Protein AF-A0A7J6LY19-F1 (afdb_monomer_lite)

pLDDT: mean 78.46, std 17.39, range [35.03, 94.62]

InterPro domains:
  IPR007527 Zinc finger, SWIM-type [PS50966] (53-91)
  IPR039903 E3 ubiquitin-protein ligase Zswim2 [PTHR21540] (1-158)

Organism: Perkinsus olseni (NCBI:txid32597)

Secondary structure (DSSP, 8-state):
---SSPPPSS--HHHHHHHHHHHHS-EEEEEEEETTEEEEEESS-TTS-PPEEEEE-SSS-EEGGGGS---SSTTS-SS-HHHHHIIIIIS---TT-GGGG-S---HHHHHHHHHHHHS---------------------PPPPPPPTTTPBPTTT-SB-

Radius of gyration: 19.28 Å; chains: 1; bounding box: 60×33×51 Å

Foldseek 3Di:
DDQPDDQDPDADPLLVVLLVVLVVWFKWWPDDPDLQKTWIFTPPPPDDPTDIWIWGAASATDICPCPPPPPPDDVPRLDHSVNLNCVCQVLPDDPPHSVSRDRGDHPVNSVVSSCVVPPDPPPPDDDDDDDDDDDDDPDPDDDDDQDQVPDADPTRRHRD

Structure (mmCIF, N/CA/C/O backbone):
data_AF-A0A7J6LY19-F1
#
_entry.id   AF-A0A7J6LY19-F1
#
loop_
_atom_site.group_PDB
_atom_site.id
_atom_site.type_symbol
_atom_site.label_atom_id
_atom_site.label_alt_id
_atom_site.label_comp_id
_atom_site.label_asym_id
_atom_site.label_entity_id
_atom_site.label_seq_id
_atom_site.pdbx_PDB_ins_code
_atom_site.Cartn_x
_atom_site.Cartn_y
_atom_site.Cartn_z
_atom_site.occupancy
_atom_site.B_iso_or_equiv
_atom_site.auth_seq_id
_atom_site.auth_comp_id
_atom_site.auth_asym_id
_atom_site.auth_atom_id
_atom_site.pdbx_PDB_model_num
ATOM 1 N N . MET A 1 1 ? -7.667 -16.846 12.177 1.00 58.16 1 MET A N 1
ATOM 2 C CA . MET A 1 1 ? -6.848 -15.958 11.326 1.00 58.16 1 MET A CA 1
ATOM 3 C C . MET A 1 1 ? -6.411 -14.788 12.184 1.00 58.16 1 MET A C 1
ATOM 5 O O . MET A 1 1 ? -7.248 -13.972 12.545 1.00 58.16 1 MET A O 1
ATOM 9 N N . SER A 1 2 ? -5.151 -14.786 12.611 1.00 81.25 2 SER A N 1
ATOM 10 C CA . SER A 1 2 ? -4.627 -13.803 13.564 1.00 81.25 2 SER A CA 1
ATOM 11 C C . SER A 1 2 ? -3.801 -12.760 12.818 1.00 81.25 2 SER A C 1
ATOM 13 O O . SER A 1 2 ? -2.971 -13.121 11.979 1.00 81.25 2 SER A O 1
ATOM 15 N N . ARG A 1 3 ? -4.025 -11.477 13.119 1.00 87.81 3 ARG A N 1
ATOM 16 C CA . ARG A 1 3 ? -3.188 -10.390 12.598 1.00 87.81 3 ARG A CA 1
ATOM 17 C C . ARG A 1 3 ? -1.746 -10.589 13.056 1.00 87.81 3 ARG A C 1
ATOM 19 O O . ARG A 1 3 ? -1.521 -10.906 14.222 1.00 87.81 3 ARG A O 1
ATOM 26 N N . SER A 1 4 ? -0.787 -10.372 12.158 1.00 88.44 4 SER A N 1
ATOM 27 C CA . SER A 1 4 ? 0.642 -10.423 12.501 1.00 88.44 4 SER A CA 1
ATOM 28 C C . SER A 1 4 ? 1.090 -9.222 13.349 1.00 88.44 4 SER A C 1
ATOM 30 O O . SER A 1 4 ? 2.039 -9.333 14.119 1.00 88.44 4 SER A O 1
ATOM 32 N N . ALA A 1 5 ? 0.370 -8.097 13.253 1.00 87.38 5 ALA A N 1
ATOM 33 C CA . ALA A 1 5 ? 0.598 -6.883 14.029 1.00 87.38 5 ALA A CA 1
ATOM 34 C C . ALA A 1 5 ? -0.718 -6.336 14.626 1.00 87.38 5 ALA A C 1
ATOM 36 O O . ALA A 1 5 ? -1.787 -6.468 14.009 1.00 87.38 5 ALA A O 1
ATOM 37 N N . PRO A 1 6 ? -0.671 -5.698 15.812 1.00 89.94 6 PRO A N 1
ATOM 38 C CA . PRO A 1 6 ? -1.854 -5.127 16.449 1.00 89.94 6 PRO A CA 1
ATOM 39 C C . PRO A 1 6 ? -2.497 -4.034 15.585 1.00 89.94 6 PRO A C 1
ATOM 41 O O . PRO A 1 6 ? -1.820 -3.319 14.845 1.00 89.94 6 PRO A O 1
ATOM 44 N N . TYR A 1 7 ? -3.821 -3.905 15.685 1.00 91.56 7 TYR A N 1
ATOM 45 C CA . TYR A 1 7 ? -4.573 -2.879 14.964 1.00 91.56 7 TYR A CA 1
ATOM 46 C C . TYR A 1 7 ? -4.291 -1.485 15.533 1.00 91.56 7 TYR A C 1
ATOM 48 O O . TYR A 1 7 ? -4.413 -1.258 16.740 1.00 91.56 7 TYR A O 1
ATOM 56 N N . ARG A 1 8 ? -3.960 -0.534 14.660 1.00 92.44 8 ARG A N 1
ATOM 57 C CA . ARG A 1 8 ? -3.656 0.856 15.013 1.00 92.44 8 ARG A CA 1
ATOM 58 C C . ARG A 1 8 ? -4.868 1.745 14.802 1.00 92.44 8 ARG A C 1
ATOM 60 O O . ARG A 1 8 ? -5.391 1.834 13.697 1.00 92.44 8 ARG A O 1
ATOM 67 N N . ARG A 1 9 ? -5.292 2.452 15.849 1.00 93.00 9 ARG A N 1
ATOM 68 C CA . ARG A 1 9 ? -6.456 3.352 15.784 1.00 93.00 9 ARG A CA 1
ATOM 69 C C . ARG A 1 9 ? -6.159 4.694 15.118 1.00 93.00 9 ARG A C 1
ATOM 71 O O . ARG A 1 9 ? -7.085 5.337 14.647 1.00 93.00 9 ARG A O 1
ATOM 78 N N . SER A 1 10 ? -4.895 5.103 15.082 1.00 93.00 10 SER A N 1
ATOM 79 C CA . SER A 1 10 ? -4.469 6.384 14.525 1.00 93.00 10 SER A CA 1
ATOM 80 C C . SER A 1 10 ? -3.156 6.238 13.752 1.00 93.00 10 SER A C 1
ATOM 82 O O . SER A 1 10 ? -2.315 5.422 14.151 1.00 93.00 10 SER A O 1
ATOM 84 N N . PRO A 1 11 ? -2.947 7.044 12.698 1.00 92.50 11 PRO A N 1
ATOM 85 C CA . PRO A 1 11 ? -1.691 7.065 11.960 1.00 92.50 11 PRO A CA 1
ATOM 86 C C . PRO A 1 11 ? -0.545 7.606 12.826 1.00 92.50 11 PRO A C 1
ATOM 88 O O . PRO A 1 11 ? -0.721 8.575 13.570 1.00 92.50 11 PRO A O 1
ATOM 91 N N . SER A 1 12 ? 0.637 6.997 12.719 1.00 90.88 12 SER A N 1
ATOM 92 C CA . SER A 1 12 ? 1.868 7.498 13.344 1.00 90.88 12 SER A CA 1
ATOM 93 C C . SER A 1 12 ? 2.450 8.686 12.563 1.00 90.88 12 SER A C 1
ATOM 95 O O . SER A 1 12 ? 2.061 8.948 11.427 1.00 90.88 12 SER A O 1
ATOM 97 N N . LEU A 1 13 ? 3.396 9.421 13.157 1.00 90.44 13 LEU A N 1
ATOM 98 C CA . LEU A 1 13 ? 4.120 10.486 12.442 1.00 90.44 13 LEU A CA 1
ATOM 99 C C . LEU A 1 13 ? 4.943 9.915 11.280 1.00 90.44 13 LEU A C 1
ATOM 101 O O . LEU A 1 13 ? 4.813 10.388 10.157 1.00 90.44 13 LEU A O 1
ATOM 105 N N . THR A 1 14 ? 5.643 8.806 11.533 1.00 89.75 14 THR A N 1
ATOM 106 C CA . THR A 1 14 ? 6.404 8.043 10.530 1.00 89.75 14 THR A CA 1
ATOM 107 C C . THR A 1 14 ? 5.555 7.636 9.326 1.00 89.75 14 THR A C 1
ATOM 109 O O . THR A 1 14 ? 6.024 7.641 8.194 1.00 89.75 14 THR A O 1
ATOM 112 N N . PHE A 1 15 ? 4.278 7.308 9.550 1.00 91.12 15 PHE A N 1
ATOM 113 C CA . PHE A 1 15 ? 3.342 7.006 8.472 1.00 91.12 15 PHE A CA 1
ATOM 114 C C . PHE A 1 15 ? 3.067 8.228 7.595 1.00 91.12 15 PHE A C 1
ATOM 116 O O . PHE A 1 15 ? 3.048 8.105 6.374 1.00 91.12 15 PHE A O 1
ATOM 123 N N . LYS A 1 16 ? 2.830 9.395 8.204 1.00 92.00 16 LYS A N 1
ATOM 124 C CA . LYS A 1 16 ? 2.485 10.619 7.470 1.00 92.00 16 LYS A CA 1
ATOM 125 C C . LYS A 1 16 ? 3.643 11.070 6.585 1.00 92.00 16 LYS A C 1
ATOM 127 O O . LYS A 1 16 ? 3.420 11.350 5.414 1.00 92.00 16 LYS A O 1
ATOM 132 N N . GLU A 1 17 ? 4.857 11.056 7.127 1.00 90.88 17 GLU A N 1
ATOM 133 C CA . GLU A 1 17 ? 6.089 11.380 6.395 1.00 90.88 17 GLU A CA 1
ATOM 134 C C . GLU A 1 17 ? 6.308 10.407 5.227 1.00 90.88 17 GLU A C 1
ATOM 136 O O . GLU A 1 17 ? 6.543 10.819 4.090 1.00 90.88 17 GLU A O 1
ATOM 141 N N . ALA A 1 18 ? 6.142 9.102 5.470 1.00 88.56 18 ALA A N 1
ATOM 142 C CA . ALA A 1 18 ? 6.267 8.091 4.425 1.00 88.56 18 ALA A CA 1
ATOM 143 C C . ALA A 1 18 ? 5.166 8.204 3.353 1.00 88.56 18 ALA A C 1
ATOM 145 O O . ALA A 1 18 ? 5.424 7.939 2.176 1.00 88.56 18 ALA A O 1
ATOM 146 N N . LEU A 1 19 ? 3.944 8.600 3.730 1.00 91.75 19 LEU A N 1
ATOM 147 C CA . LEU A 1 19 ? 2.840 8.822 2.794 1.00 91.75 19 LEU A CA 1
ATOM 148 C C . LEU A 1 19 ? 3.093 10.056 1.923 1.00 91.75 19 LEU A C 1
ATOM 150 O O . LEU A 1 19 ? 2.904 9.983 0.712 1.00 91.75 19 LEU A O 1
ATOM 154 N N . GLU A 1 20 ? 3.572 11.152 2.509 1.00 91.06 20 GLU A N 1
ATOM 155 C CA . GLU A 1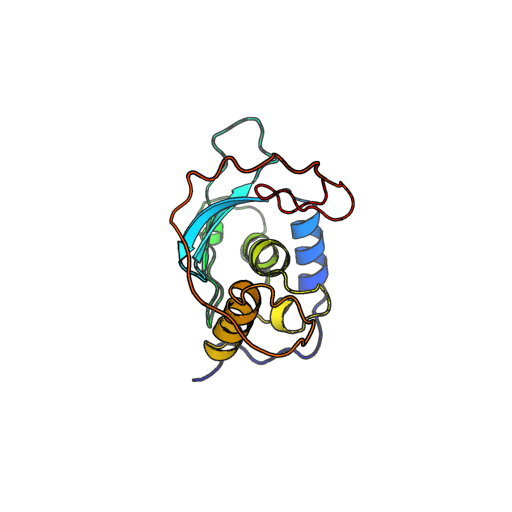 20 ? 3.975 12.356 1.775 1.00 91.06 20 GLU A CA 1
ATOM 156 C C . GLU A 1 20 ? 5.121 12.050 0.800 1.00 91.06 20 GLU A C 1
ATOM 158 O O . GLU A 1 20 ? 5.068 12.429 -0.375 1.00 91.06 20 GLU A O 1
ATOM 163 N N . GLN A 1 21 ? 6.116 11.268 1.230 1.00 86.88 21 GLN A N 1
ATOM 164 C CA . GLN A 1 21 ? 7.179 10.792 0.343 1.00 86.88 21 GLN A CA 1
ATOM 165 C C . GLN A 1 21 ? 6.615 9.925 -0.794 1.00 86.88 21 GLN A C 1
ATOM 167 O O . GLN A 1 21 ? 7.021 10.075 -1.949 1.00 86.88 21 GLN A O 1
ATOM 172 N N . ALA A 1 22 ? 5.667 9.034 -0.487 1.00 87.56 22 ALA A N 1
ATOM 173 C CA . ALA A 1 22 ? 5.019 8.181 -1.480 1.00 87.56 22 ALA A CA 1
ATOM 174 C C . ALA A 1 22 ? 4.152 8.962 -2.484 1.00 87.56 22 ALA A C 1
ATOM 176 O O . ALA A 1 22 ? 3.947 8.486 -3.599 1.00 87.56 22 ALA A O 1
ATOM 177 N N . GLN A 1 23 ? 3.645 10.135 -2.095 1.00 88.56 23 GLN A N 1
ATOM 178 C CA . GLN A 1 23 ? 2.893 11.051 -2.958 1.00 88.56 23 GLN A CA 1
ATOM 179 C C . GLN A 1 23 ? 3.806 11.962 -3.789 1.00 88.56 23 GLN A C 1
ATOM 181 O O . GLN A 1 23 ? 3.454 12.304 -4.915 1.00 88.56 23 GLN A O 1
ATOM 186 N N . THR A 1 24 ? 4.966 12.338 -3.249 1.00 88.50 24 THR A N 1
ATOM 187 C CA . THR A 1 24 ? 5.941 13.209 -3.925 1.00 88.50 24 THR A CA 1
ATOM 188 C C . THR A 1 24 ? 6.674 12.472 -5.045 1.00 88.50 24 THR A C 1
ATOM 190 O O . THR A 1 24 ? 6.908 13.032 -6.113 1.00 88.50 24 THR A O 1
ATOM 193 N N . VAL A 1 25 ? 7.048 11.211 -4.806 1.00 85.44 25 VAL A N 1
ATOM 194 C CA . VAL A 1 25 ? 7.761 10.383 -5.787 1.00 85.44 25 VAL A CA 1
ATOM 195 C C . VAL A 1 25 ? 6.774 9.746 -6.761 1.00 85.44 25 VAL A C 1
ATOM 197 O O . VAL A 1 25 ? 5.777 9.144 -6.352 1.00 85.44 25 VAL A O 1
ATOM 200 N N . ARG A 1 26 ? 7.073 9.803 -8.060 1.00 86.75 26 ARG A N 1
ATOM 201 C CA . ARG A 1 26 ? 6.228 9.198 -9.090 1.00 86.75 26 ARG A CA 1
ATOM 202 C C . ARG A 1 26 ? 6.585 7.728 -9.253 1.00 86.75 26 ARG A C 1
ATOM 204 O O . ARG A 1 26 ? 7.614 7.355 -9.816 1.00 86.75 26 ARG A O 1
ATOM 211 N N . PHE A 1 27 ? 5.690 6.865 -8.792 1.00 89.75 27 PHE A N 1
ATOM 212 C CA . PHE A 1 27 ? 5.776 5.428 -9.020 1.00 89.75 27 PHE A CA 1
ATOM 213 C C . PHE A 1 27 ? 4.817 4.983 -10.126 1.00 89.75 27 PHE A C 1
ATOM 215 O O . PHE A 1 27 ? 3.737 5.539 -10.306 1.00 89.75 27 PHE A O 1
ATOM 222 N N . GLY A 1 28 ? 5.207 3.946 -10.863 1.00 90.31 28 GLY A N 1
ATOM 223 C CA . GLY A 1 28 ? 4.375 3.313 -11.883 1.00 90.31 28 GLY A CA 1
ATOM 224 C C . GLY A 1 28 ? 4.251 1.815 -11.643 1.00 90.31 28 GLY A C 1
ATOM 225 O O . GLY A 1 28 ? 5.234 1.150 -11.305 1.00 90.31 28 GLY A O 1
ATOM 226 N N . VAL A 1 29 ? 3.057 1.260 -11.849 1.00 93.44 29 VAL A N 1
ATOM 227 C CA . VAL A 1 29 ? 2.859 -0.196 -11.848 1.00 93.44 29 VAL A CA 1
ATOM 228 C C . VAL A 1 29 ? 3.319 -0.749 -13.195 1.00 93.44 29 VAL A C 1
ATOM 230 O O . VAL A 1 29 ? 2.786 -0.397 -14.240 1.00 93.44 29 VAL A O 1
ATOM 233 N N . VAL A 1 30 ? 4.322 -1.623 -13.169 1.00 92.25 30 VAL A N 1
ATOM 234 C CA . VAL A 1 30 ? 4.836 -2.325 -14.354 1.00 92.25 30 VAL A CA 1
ATOM 235 C C . VAL A 1 30 ? 3.975 -3.535 -14.680 1.00 92.25 30 VAL A C 1
ATOM 237 O O . VAL A 1 30 ? 3.698 -3.805 -15.843 1.00 92.25 30 VAL A O 1
ATOM 240 N N . GLN A 1 31 ? 3.603 -4.304 -13.655 1.00 92.62 31 GLN A N 1
ATOM 241 C CA . GLN A 1 31 ? 2.888 -5.564 -13.827 1.00 92.62 31 GLN A CA 1
ATOM 242 C C . GLN A 1 31 ? 2.071 -5.910 -12.583 1.00 92.62 31 GLN A C 1
ATOM 244 O O . GLN A 1 31 ? 2.537 -5.753 -11.454 1.00 92.62 31 GLN A O 1
ATOM 249 N N . THR A 1 32 ? 0.877 -6.458 -12.788 1.00 93.50 32 THR A N 1
ATOM 250 C CA . THR A 1 32 ? 0.064 -7.099 -11.749 1.00 93.50 32 THR A CA 1
ATOM 251 C C . THR A 1 32 ? 0.246 -8.613 -11.836 1.00 93.50 32 THR A C 1
ATOM 253 O O . THR A 1 32 ? -0.201 -9.231 -12.798 1.00 93.50 32 THR A O 1
ATOM 256 N N . ILE A 1 33 ? 0.930 -9.215 -10.859 1.00 92.31 33 ILE A N 1
ATOM 257 C CA . ILE A 1 33 ? 1.169 -10.674 -10.805 1.00 92.31 33 ILE A CA 1
ATOM 258 C C . ILE A 1 33 ? -0.066 -11.400 -10.251 1.00 92.31 33 ILE A C 1
ATOM 260 O O . ILE A 1 33 ? -0.330 -12.547 -10.591 1.00 92.31 33 ILE A O 1
ATOM 264 N N . GLY A 1 34 ? -0.819 -10.729 -9.384 1.00 90.25 34 GLY A N 1
ATOM 265 C CA . GLY A 1 34 ? -2.047 -11.243 -8.792 1.00 90.25 34 GLY A CA 1
ATOM 266 C C . GLY A 1 34 ? -2.870 -10.105 -8.192 1.00 90.25 34 GLY A C 1
ATOM 267 O O . GLY A 1 34 ? -2.429 -8.954 -8.236 1.00 90.25 34 GLY A O 1
ATOM 268 N N . PRO A 1 35 ? -4.033 -10.402 -7.591 1.00 89.19 35 PRO A N 1
ATOM 269 C CA . PRO A 1 35 ? -4.944 -9.369 -7.098 1.00 89.19 35 PRO A CA 1
ATOM 270 C C . PRO A 1 35 ? -4.301 -8.478 -6.022 1.00 89.19 35 PRO A C 1
ATOM 272 O O . PRO A 1 35 ? -4.517 -7.271 -6.017 1.00 89.19 35 PRO A O 1
ATOM 275 N N . ALA A 1 36 ? -3.435 -9.058 -5.184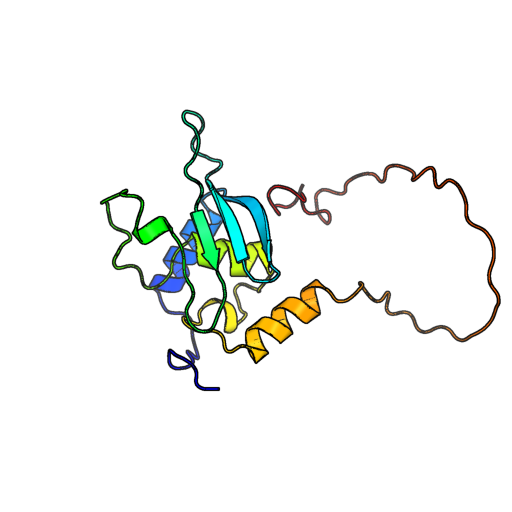 1.00 92.00 36 ALA A N 1
ATOM 276 C CA . ALA A 1 36 ? -2.696 -8.372 -4.122 1.00 92.00 36 ALA A CA 1
ATOM 277 C C . ALA A 1 36 ? -1.167 -8.327 -4.358 1.00 92.00 36 ALA A C 1
ATOM 279 O O . ALA A 1 36 ? -0.398 -8.086 -3.425 1.00 92.00 36 ALA A O 1
ATOM 280 N N . CYS A 1 37 ? -0.694 -8.617 -5.579 1.00 93.75 37 CYS A N 1
ATOM 281 C CA . CYS A 1 37 ? 0.737 -8.687 -5.906 1.00 93.75 37 CYS A CA 1
ATOM 282 C C . CYS A 1 37 ? 1.078 -7.811 -7.115 1.00 93.75 37 CYS A C 1
ATOM 284 O O . CYS A 1 37 ? 0.622 -8.070 -8.231 1.00 93.75 37 CYS A O 1
ATOM 286 N N . PHE A 1 38 ? 1.959 -6.837 -6.909 1.00 94.62 38 PHE A N 1
ATOM 287 C CA . PHE A 1 38 ? 2.274 -5.784 -7.870 1.00 94.62 38 PHE A CA 1
ATOM 288 C C . PHE A 1 38 ? 3.781 -5.669 -8.083 1.00 94.62 38 PHE A C 1
ATOM 290 O O . PHE A 1 38 ? 4.573 -5.930 -7.181 1.00 94.62 38 PHE A O 1
ATOM 297 N N . VAL A 1 39 ? 4.189 -5.259 -9.277 1.00 93.62 39 VAL A N 1
ATOM 298 C CA . VAL A 1 39 ? 5.561 -4.857 -9.588 1.00 93.62 39 VAL A CA 1
ATOM 299 C C . VAL A 1 39 ? 5.537 -3.371 -9.884 1.00 93.62 39 VAL A C 1
ATOM 301 O O . VAL A 1 39 ? 4.851 -2.936 -10.805 1.00 93.62 39 VAL A O 1
ATOM 304 N N . VAL A 1 40 ? 6.280 -2.604 -9.100 1.00 92.12 40 VAL A N 1
ATOM 305 C CA . VAL A 1 40 ? 6.334 -1.145 -9.141 1.00 92.12 40 VAL A CA 1
ATOM 306 C C . VAL A 1 40 ? 7.723 -0.706 -9.600 1.00 92.12 40 VAL A C 1
ATOM 308 O O . VAL A 1 40 ? 8.719 -1.368 -9.310 1.00 92.12 40 VAL A O 1
ATOM 311 N N . ARG A 1 41 ? 7.800 0.405 -10.326 1.00 89.81 41 ARG A N 1
ATOM 312 C CA . ARG A 1 41 ? 9.047 1.086 -10.699 1.00 89.81 41 ARG A CA 1
ATOM 313 C C . ARG A 1 41 ? 8.974 2.554 -10.304 1.00 89.81 41 ARG A C 1
ATOM 315 O O . ARG A 1 41 ? 7.887 3.125 -10.282 1.00 89.81 41 ARG A O 1
ATOM 322 N N . ASN A 1 42 ? 10.125 3.160 -10.048 1.00 88.56 42 ASN A N 1
ATOM 323 C CA . ASN A 1 42 ? 10.237 4.613 -9.957 1.00 88.56 42 ASN A CA 1
ATOM 324 C C . ASN A 1 42 ? 10.275 5.211 -11.381 1.00 88.56 42 ASN A C 1
ATOM 326 O O . ASN A 1 42 ? 10.904 4.632 -12.272 1.00 88.56 42 ASN A O 1
ATOM 330 N N . LEU A 1 43 ? 9.550 6.304 -11.615 1.00 83.81 43 LEU A N 1
ATOM 331 C CA . LEU A 1 43 ? 9.463 6.994 -12.905 1.00 83.81 43 LEU A CA 1
ATOM 332 C C . LEU A 1 43 ? 10.402 8.206 -13.001 1.00 83.81 43 LEU A C 1
ATOM 334 O O . LEU A 1 43 ? 10.716 8.609 -14.118 1.00 83.81 43 LEU A O 1
ATOM 338 N N . ASP A 1 44 ? 10.874 8.749 -11.877 1.00 75.56 44 ASP A N 1
ATOM 339 C CA . ASP A 1 44 ? 11.694 9.969 -11.838 1.00 75.56 44 ASP A CA 1
ATOM 340 C C . ASP A 1 44 ? 13.176 9.715 -12.198 1.00 75.56 44 ASP A C 1
ATOM 342 O O . ASP A 1 44 ? 13.909 10.635 -12.560 1.00 75.56 44 ASP A O 1
ATOM 346 N N . GLU A 1 45 ? 13.645 8.462 -12.161 1.00 65.06 45 GLU A N 1
ATOM 347 C CA . GLU A 1 45 ? 15.007 8.104 -12.586 1.00 65.06 45 GLU A CA 1
ATOM 348 C C . GLU A 1 45 ? 15.107 7.997 -14.117 1.00 65.06 45 GLU A C 1
ATOM 350 O O . GLU A 1 45 ? 15.029 6.915 -14.700 1.00 65.06 45 GLU A O 1
ATOM 355 N N . SER A 1 46 ? 15.319 9.143 -14.770 1.00 54.03 46 SER A N 1
ATOM 356 C CA . SER A 1 46 ? 15.413 9.276 -16.233 1.00 54.03 46 SER A CA 1
ATOM 357 C C . SER A 1 46 ? 16.682 8.669 -16.874 1.00 54.03 46 SER A C 1
ATOM 359 O O . SER A 1 46 ? 16.794 8.697 -18.100 1.00 54.03 46 SER A O 1
ATOM 361 N N . THR A 1 47 ? 17.638 8.124 -16.105 1.00 48.12 47 THR A N 1
ATOM 362 C CA . THR A 1 47 ? 19.010 7.853 -16.611 1.00 48.12 47 THR A CA 1
ATOM 363 C C . THR A 1 47 ? 19.504 6.398 -16.459 1.00 48.12 47 THR A C 1
ATOM 365 O O . THR A 1 47 ? 20.664 6.110 -16.728 1.00 48.12 47 THR A O 1
ATOM 368 N N . ALA A 1 48 ? 18.661 5.431 -16.087 1.00 53.62 48 ALA A N 1
ATOM 369 C CA . ALA A 1 48 ? 19.036 4.005 -16.027 1.00 53.62 48 ALA A CA 1
ATOM 370 C C . ALA A 1 48 ? 17.783 3.109 -16.089 1.00 53.62 48 ALA A C 1
ATOM 372 O O . ALA A 1 48 ? 16.681 3.622 -15.884 1.00 53.62 48 ALA A O 1
ATOM 373 N N . PRO A 1 49 ? 17.880 1.782 -16.331 1.00 58.31 49 PRO A N 1
ATOM 374 C CA . PRO A 1 49 ? 16.739 0.898 -16.113 1.00 58.31 49 PRO A CA 1
ATOM 375 C C . PRO A 1 49 ? 16.334 0.964 -14.634 1.00 58.31 49 PRO A C 1
ATOM 377 O O . PRO A 1 49 ? 16.969 0.354 -13.775 1.00 58.31 49 PRO A O 1
ATOM 380 N N . SER A 1 50 ? 15.282 1.734 -14.344 1.00 67.12 50 SER A N 1
ATOM 381 C CA . SER A 1 50 ? 14.713 1.897 -13.006 1.00 67.12 50 SER A CA 1
ATOM 382 C C . SER A 1 50 ? 14.488 0.524 -12.367 1.00 67.12 50 SER A C 1
ATOM 384 O O . SER A 1 50 ? 13.840 -0.339 -12.977 1.00 67.12 50 SER A O 1
ATOM 386 N N . ALA A 1 51 ? 15.005 0.321 -11.153 1.00 81.38 51 ALA A N 1
ATOM 387 C CA . ALA A 1 51 ? 14.839 -0.931 -10.424 1.00 81.38 51 ALA A CA 1
ATOM 388 C C . ALA A 1 51 ? 13.347 -1.279 -10.270 1.00 81.38 51 ALA A C 1
ATOM 390 O O . ALA A 1 51 ? 12.504 -0.414 -10.016 1.00 81.38 51 ALA A O 1
ATOM 391 N N . LYS A 1 52 ? 13.021 -2.561 -10.461 1.00 88.06 52 LYS A N 1
ATOM 392 C CA . LYS A 1 52 ? 11.661 -3.087 -10.306 1.00 88.06 52 LYS A CA 1
ATOM 393 C C . LYS A 1 52 ? 11.506 -3.655 -8.902 1.00 88.06 52 LYS A C 1
ATOM 395 O O . LYS A 1 52 ? 12.247 -4.555 -8.512 1.00 88.06 52 LYS A O 1
ATOM 400 N N . PHE A 1 53 ? 10.497 -3.191 -8.180 1.00 89.75 53 PHE A N 1
ATOM 401 C CA . PHE A 1 53 ? 10.186 -3.621 -6.824 1.00 89.75 53 PHE A CA 1
ATOM 402 C C . PHE A 1 53 ? 8.907 -4.446 -6.819 1.00 89.75 53 PHE A C 1
ATOM 404 O O . PHE A 1 53 ? 7.856 -3.984 -7.255 1.00 89.75 53 PHE A O 1
ATOM 411 N N . ARG A 1 54 ? 8.973 -5.676 -6.312 1.00 91.88 54 ARG A N 1
ATOM 412 C CA . ARG A 1 54 ? 7.780 -6.497 -6.108 1.00 91.88 54 ARG A CA 1
ATOM 413 C C . ARG A 1 54 ? 7.173 -6.172 -4.748 1.00 91.88 54 ARG A C 1
ATOM 415 O O . ARG A 1 54 ? 7.863 -6.244 -3.735 1.00 91.88 54 ARG A O 1
ATOM 422 N N . VAL A 1 55 ? 5.888 -5.847 -4.747 1.00 92.88 55 VAL A N 1
ATOM 423 C CA . VAL A 1 55 ? 5.072 -5.530 -3.575 1.00 92.88 55 VAL A CA 1
ATOM 424 C C . VAL A 1 55 ? 3.983 -6.588 -3.438 1.00 92.88 55 VAL A C 1
ATOM 426 O O . VAL A 1 55 ? 3.295 -6.915 -4.408 1.00 92.88 55 VAL A O 1
ATOM 429 N N . LYS A 1 56 ? 3.820 -7.134 -2.236 1.00 92.81 56 LYS A N 1
ATOM 430 C CA . LYS A 1 56 ? 2.757 -8.077 -1.884 1.00 92.81 56 LYS A CA 1
ATOM 431 C C . LYS A 1 56 ? 2.007 -7.555 -0.664 1.00 92.81 56 LYS A C 1
ATOM 433 O O . LYS A 1 56 ? 2.616 -7.340 0.383 1.00 92.81 56 LYS A O 1
ATOM 438 N N . ILE A 1 57 ? 0.697 -7.399 -0.816 1.00 92.75 57 ILE A N 1
ATOM 439 C CA . ILE A 1 57 ? -0.221 -7.015 0.257 1.00 92.75 57 ILE A CA 1
ATOM 440 C C . ILE A 1 57 ? -0.788 -8.295 0.872 1.00 92.75 57 ILE A C 1
ATOM 442 O O . ILE A 1 57 ? -1.328 -9.143 0.162 1.00 92.75 57 ILE A O 1
ATOM 446 N N . SER A 1 58 ? -0.580 -8.482 2.173 1.00 89.06 58 SER A N 1
ATOM 447 C CA . SER A 1 58 ? -1.051 -9.653 2.926 1.00 89.06 58 SER A CA 1
ATOM 448 C C . SER A 1 58 ? -0.972 -9.384 4.434 1.00 89.06 58 SER A C 1
ATOM 450 O O . SER A 1 58 ? -0.733 -8.246 4.840 1.00 89.06 58 SER A O 1
ATOM 452 N N . ASN A 1 59 ? -1.091 -10.428 5.265 1.00 87.69 59 ASN A N 1
ATOM 453 C CA . ASN A 1 59 ? -0.943 -10.318 6.723 1.00 87.69 59 ASN A CA 1
ATOM 454 C C . ASN A 1 59 ? 0.366 -9.643 7.152 1.00 87.69 59 ASN A C 1
ATOM 456 O O . ASN A 1 59 ? 0.406 -9.001 8.192 1.00 87.69 59 ASN A O 1
ATOM 460 N N . THR A 1 60 ? 1.423 -9.737 6.350 1.00 87.25 60 THR A N 1
ATOM 461 C CA . THR A 1 60 ? 2.595 -8.867 6.469 1.00 87.25 60 THR A CA 1
ATOM 462 C C . THR A 1 60 ? 2.893 -8.298 5.092 1.00 87.25 60 THR A C 1
ATOM 464 O O . THR A 1 60 ? 3.044 -9.053 4.124 1.00 87.25 60 THR A O 1
ATOM 467 N N . HIS A 1 61 ? 2.947 -6.972 4.978 1.00 88.81 61 HIS A N 1
ATOM 468 C CA . HIS A 1 61 ? 3.295 -6.329 3.714 1.00 88.81 61 HIS A CA 1
ATOM 469 C C . HIS A 1 61 ? 4.746 -6.642 3.368 1.00 88.81 61 HIS A C 1
ATOM 471 O O . HIS A 1 61 ? 5.646 -6.441 4.181 1.00 88.81 61 HIS A O 1
ATOM 477 N N . ALA A 1 62 ? 4.984 -7.134 2.156 1.00 87.94 62 ALA A N 1
ATOM 478 C CA . ALA A 1 62 ? 6.323 -7.476 1.700 1.00 87.94 62 ALA A CA 1
ATOM 479 C C . ALA A 1 62 ? 6.691 -6.631 0.484 1.00 87.94 62 ALA A C 1
ATOM 481 O O . ALA A 1 62 ? 5.941 -6.569 -0.491 1.00 87.94 62 ALA A O 1
ATOM 482 N N . CYS A 1 63 ? 7.867 -6.012 0.523 1.00 88.81 63 CYS A N 1
ATOM 483 C CA . CYS A 1 63 ? 8.428 -5.276 -0.600 1.00 88.81 63 CYS A CA 1
ATOM 484 C C . CYS A 1 63 ? 9.878 -5.702 -0.839 1.00 88.81 63 CYS A C 1
ATOM 486 O O . CYS A 1 63 ? 10.660 -5.806 0.102 1.00 88.81 63 CYS A O 1
ATOM 488 N N . SER A 1 64 ? 10.261 -5.916 -2.098 1.00 87.06 64 SER A N 1
ATOM 489 C CA . SER A 1 64 ? 11.633 -6.303 -2.465 1.00 87.06 64 SER A CA 1
ATOM 490 C C . SER A 1 64 ? 12.670 -5.181 -2.325 1.00 87.06 64 SER A C 1
ATOM 492 O O . SER A 1 64 ? 13.853 -5.425 -2.556 1.00 87.06 64 SER A O 1
ATOM 494 N N . CYS A 1 65 ? 12.273 -3.960 -1.954 1.00 77.69 65 CYS A N 1
ATOM 495 C CA . CYS A 1 65 ? 13.206 -2.839 -1.808 1.00 77.69 65 CYS A CA 1
ATOM 496 C C . CYS A 1 65 ? 14.223 -3.033 -0.672 1.00 77.69 65 CYS A C 1
ATOM 498 O O . CYS A 1 65 ? 15.323 -2.499 -0.762 1.00 77.69 65 CYS A O 1
ATOM 500 N N . SER A 1 66 ? 13.901 -3.833 0.350 1.00 62.56 66 SER A N 1
ATOM 501 C CA . SER A 1 66 ? 14.806 -4.134 1.469 1.00 62.56 66 SER A CA 1
ATOM 502 C C . SER A 1 66 ? 16.034 -4.959 1.058 1.00 62.56 66 SER A C 1
ATOM 504 O O . SER A 1 66 ? 17.066 -4.886 1.716 1.00 62.56 66 SER A O 1
ATOM 506 N N . GLY A 1 67 ? 15.952 -5.715 -0.045 1.00 52.50 67 GLY A N 1
ATOM 507 C CA . GLY A 1 67 ? 17.030 -6.588 -0.524 1.00 52.50 67 GLY A CA 1
ATOM 508 C C . GLY A 1 67 ? 17.898 -6.010 -1.648 1.00 52.50 67 GLY A C 1
ATOM 509 O O . GLY A 1 67 ? 18.932 -6.590 -1.962 1.00 52.50 67 GLY A O 1
ATOM 510 N N . GLN A 1 68 ? 17.513 -4.888 -2.270 1.00 50.16 68 GLN A N 1
ATOM 511 C CA . GLN A 1 68 ? 18.149 -4.382 -3.502 1.00 50.16 68 GLN A CA 1
ATOM 512 C C . GLN A 1 68 ? 19.214 -3.288 -3.302 1.00 50.16 68 GLN A C 1
ATOM 514 O O . GLN A 1 68 ? 19.494 -2.510 -4.208 1.00 50.16 68 GLN A O 1
ATOM 519 N N . GLY A 1 69 ? 19.874 -3.242 -2.143 1.00 39.94 69 GLY A N 1
ATOM 520 C CA . GLY A 1 69 ? 21.198 -2.613 -2.049 1.00 39.94 69 GLY A CA 1
ATOM 521 C C . GLY A 1 69 ? 21.276 -1.084 -2.176 1.00 39.94 69 GLY A C 1
ATOM 522 O O . GLY A 1 69 ? 22.391 -0.566 -2.192 1.00 39.94 69 GLY A O 1
ATOM 523 N N . ARG A 1 70 ? 20.166 -0.325 -2.162 1.00 45.16 70 ARG A N 1
ATOM 524 C CA . ARG A 1 70 ? 20.236 1.096 -1.758 1.00 45.16 70 ARG A CA 1
ATOM 525 C C . ARG A 1 70 ? 20.427 1.145 -0.243 1.00 45.16 70 ARG A C 1
ATOM 527 O O . ARG A 1 70 ? 19.486 1.281 0.528 1.00 45.16 70 ARG A O 1
ATOM 534 N N . LYS A 1 71 ? 21.683 0.963 0.161 1.00 35.03 71 LYS A N 1
ATOM 535 C CA . LYS A 1 71 ? 22.212 0.911 1.533 1.00 35.03 71 LYS A CA 1
ATOM 536 C C . LYS A 1 71 ? 22.215 2.284 2.237 1.00 35.03 71 LYS A C 1
ATOM 538 O O . LYS A 1 71 ? 23.091 2.555 3.050 1.00 35.03 71 LYS A O 1
ATOM 543 N N . GLY A 1 72 ? 21.254 3.142 1.906 1.00 37.22 72 GLY A N 1
ATOM 544 C CA . GLY A 1 72 ? 21.030 4.432 2.543 1.00 37.22 72 GLY A CA 1
ATOM 545 C C . GLY A 1 72 ? 19.607 4.484 3.086 1.00 37.22 72 GLY A C 1
ATOM 546 O O . GLY A 1 72 ? 18.654 4.589 2.319 1.00 37.22 72 GLY A O 1
ATOM 547 N N . ASP A 1 73 ? 19.496 4.397 4.408 1.00 42.50 73 ASP A N 1
ATOM 548 C CA . ASP A 1 73 ? 18.428 4.992 5.227 1.00 42.50 73 ASP A CA 1
ATOM 549 C C . ASP A 1 73 ? 17.054 4.295 5.361 1.00 42.50 73 ASP A C 1
ATOM 551 O O . ASP A 1 73 ? 16.369 4.514 6.349 1.00 42.50 73 ASP A O 1
ATOM 555 N N . ARG A 1 74 ? 16.628 3.392 4.463 1.00 49.34 74 ARG A N 1
ATOM 556 C CA . ARG A 1 74 ? 15.220 2.891 4.473 1.00 49.34 74 ARG A CA 1
ATOM 557 C C . ARG A 1 74 ? 14.983 1.483 5.027 1.00 49.34 74 ARG A C 1
ATOM 559 O O . ARG A 1 74 ? 13.940 0.881 4.783 1.00 49.34 74 ARG A O 1
ATOM 566 N N . THR A 1 75 ? 15.952 0.904 5.733 1.00 43.41 75 THR A N 1
ATOM 567 C CA . THR A 1 75 ? 15.808 -0.434 6.346 1.00 43.41 75 THR A CA 1
ATOM 568 C C . THR A 1 75 ? 15.154 -0.398 7.730 1.00 43.41 75 THR A C 1
ATOM 570 O O . THR A 1 75 ? 14.837 -1.456 8.268 1.00 43.41 75 THR A O 1
ATOM 573 N N . ASN A 1 76 ? 14.944 0.798 8.292 1.00 49.72 76 ASN A N 1
ATOM 574 C CA . ASN A 1 76 ? 14.351 1.022 9.613 1.00 49.72 76 ASN A CA 1
ATOM 575 C C . ASN A 1 76 ? 13.046 1.839 9.562 1.00 49.72 76 ASN A C 1
ATOM 577 O O . ASN A 1 76 ? 12.525 2.230 10.600 1.00 49.72 76 ASN A O 1
ATOM 581 N N . GLU A 1 77 ? 12.509 2.114 8.371 1.00 63.69 77 GLU A N 1
ATOM 582 C CA . GLU A 1 77 ? 11.203 2.756 8.261 1.00 63.69 77 GLU A CA 1
ATOM 583 C C . GLU A 1 77 ? 10.100 1.712 8.396 1.00 63.69 77 GLU A C 1
ATOM 585 O O . GLU A 1 77 ? 10.027 0.723 7.666 1.00 63.69 77 GLU A O 1
ATOM 590 N N . GLU A 1 78 ? 9.222 1.966 9.357 1.00 78.50 78 GLU A N 1
ATOM 591 C CA . GLU A 1 78 ? 8.050 1.155 9.660 1.00 78.50 78 GLU A CA 1
ATOM 592 C C . GLU A 1 78 ? 7.088 1.014 8.461 1.00 78.50 78 GLU A C 1
ATOM 594 O O . GLU A 1 78 ? 6.363 0.023 8.358 1.00 78.50 78 GLU A O 1
ATOM 599 N N . TYR A 1 79 ? 7.126 1.966 7.520 1.00 86.50 79 TYR A N 1
ATOM 600 C CA . TYR A 1 79 ? 6.331 1.956 6.296 1.00 86.50 79 TYR A CA 1
ATOM 601 C C . TYR A 1 79 ? 7.218 2.092 5.064 1.00 86.50 79 TYR A C 1
ATOM 603 O O . TYR A 1 79 ? 8.045 2.988 4.955 1.00 86.50 79 TYR A O 1
ATOM 611 N N . CYS A 1 80 ? 6.993 1.222 4.084 1.00 88.38 80 CYS A N 1
ATOM 612 C CA . CYS A 1 80 ? 7.662 1.318 2.796 1.00 88.38 80 CYS A CA 1
ATOM 613 C C . CYS A 1 80 ? 6.856 2.222 1.845 1.00 88.38 80 CYS A C 1
ATOM 615 O O . CYS A 1 80 ? 5.673 1.937 1.624 1.00 88.38 80 CYS A O 1
ATOM 617 N N . PRO A 1 81 ? 7.475 3.211 1.172 1.00 89.25 81 PRO A N 1
ATOM 618 C CA . PRO A 1 81 ? 6.765 4.085 0.234 1.00 89.25 81 PRO A CA 1
ATOM 619 C C . PRO A 1 81 ? 6.143 3.312 -0.940 1.00 89.25 81 PRO A C 1
ATOM 621 O O . PRO A 1 81 ? 5.071 3.669 -1.411 1.00 89.25 81 PRO A O 1
ATOM 624 N N . HIS A 1 82 ? 6.742 2.191 -1.367 1.00 90.81 82 HIS A N 1
ATOM 625 C CA . HIS A 1 82 ? 6.158 1.332 -2.406 1.00 90.81 82 HIS A CA 1
ATOM 626 C C . HIS A 1 82 ? 4.872 0.630 -1.944 1.00 90.81 82 HIS A C 1
ATOM 628 O O . HIS A 1 82 ? 3.954 0.442 -2.740 1.00 90.81 82 HIS A O 1
ATOM 634 N N . VAL A 1 83 ? 4.804 0.223 -0.670 1.00 92.56 83 VAL A N 1
ATOM 635 C CA . VAL A 1 83 ? 3.601 -0.398 -0.090 1.00 92.56 83 VAL A CA 1
ATOM 636 C C . VAL A 1 83 ? 2.503 0.651 0.041 1.00 92.56 83 VAL A C 1
ATOM 638 O O . VAL A 1 83 ? 1.380 0.403 -0.392 1.00 92.56 83 VAL A O 1
ATOM 641 N N . LEU A 1 84 ? 2.841 1.836 0.558 1.00 93.06 84 LEU A N 1
ATOM 642 C CA . LEU A 1 84 ? 1.905 2.954 0.681 1.00 93.06 84 LEU A CA 1
ATOM 643 C C . LEU A 1 84 ? 1.374 3.406 -0.680 1.00 93.06 84 LEU A C 1
ATOM 645 O O . LEU A 1 84 ? 0.173 3.608 -0.821 1.00 93.06 84 LEU A O 1
ATOM 649 N N . PHE A 1 85 ? 2.230 3.473 -1.702 1.00 93.81 85 PHE A N 1
ATOM 650 C CA . PHE A 1 85 ? 1.804 3.741 -3.074 1.00 93.81 85 PHE A CA 1
ATOM 651 C C . PHE A 1 85 ? 0.776 2.711 -3.562 1.00 93.81 85 PHE A C 1
ATOM 653 O O . PHE A 1 85 ? -0.268 3.082 -4.096 1.00 93.81 85 PHE A O 1
ATOM 660 N N . VAL A 1 86 ? 1.025 1.414 -3.350 1.00 94.12 86 VAL A N 1
ATOM 661 C CA . VAL A 1 86 ? 0.072 0.370 -3.755 1.00 94.12 86 VAL A CA 1
ATOM 662 C C . VAL A 1 86 ? -1.247 0.499 -2.995 1.00 94.12 86 VAL A C 1
ATOM 664 O O . VAL A 1 86 ? -2.303 0.457 -3.618 1.00 94.12 86 VAL A O 1
ATOM 667 N N . LEU A 1 87 ? -1.216 0.696 -1.679 1.00 94.12 87 LEU A N 1
ATOM 668 C CA . LEU A 1 87 ? -2.431 0.836 -0.876 1.00 94.12 87 LEU A CA 1
ATOM 669 C C . LEU A 1 87 ? -3.234 2.094 -1.257 1.00 94.12 87 LEU A C 1
ATOM 671 O O . LEU A 1 87 ? -4.437 2.011 -1.497 1.00 94.12 87 LEU A O 1
ATOM 675 N N . HIS A 1 88 ? -2.571 3.242 -1.379 1.00 93.56 88 HIS A N 1
ATOM 676 C CA . HIS A 1 88 ? -3.223 4.530 -1.604 1.00 93.56 88 HIS A CA 1
ATOM 677 C C . HIS A 1 88 ? -3.620 4.763 -3.069 1.00 93.56 88 HIS A C 1
ATOM 679 O O . HIS A 1 88 ? -4.749 5.153 -3.350 1.00 93.56 88 HIS A O 1
ATOM 685 N N . LYS A 1 89 ? -2.717 4.514 -4.026 1.00 91.50 89 LYS A N 1
ATOM 686 C CA . LYS A 1 89 ? -2.934 4.846 -5.448 1.00 91.50 89 LYS A CA 1
ATOM 687 C C . LYS A 1 89 ? -3.477 3.673 -6.262 1.00 91.50 89 LYS A C 1
ATOM 689 O O . LYS A 1 89 ? -4.339 3.871 -7.114 1.00 91.50 89 LYS A O 1
ATOM 694 N N . VAL A 1 90 ? -3.007 2.449 -6.004 1.00 92.19 90 VAL A N 1
ATOM 695 C CA . VAL A 1 90 ? -3.403 1.267 -6.800 1.00 92.19 90 VAL A CA 1
ATOM 696 C C . VAL A 1 90 ? -4.683 0.628 -6.264 1.00 92.19 90 VAL A C 1
ATOM 698 O O . VAL A 1 90 ? -5.590 0.313 -7.033 1.00 92.19 90 VAL A O 1
ATOM 701 N N . LEU A 1 91 ? -4.769 0.450 -4.945 1.00 92.12 91 LEU A N 1
ATOM 702 C CA . LEU A 1 91 ? -5.936 -0.097 -4.251 1.00 92.12 91 LEU A CA 1
ATOM 703 C C . LEU A 1 91 ? -6.927 0.985 -3.800 1.00 92.12 91 LEU A C 1
ATOM 705 O O . LEU A 1 91 ? -8.007 0.649 -3.330 1.00 92.12 91 LEU A O 1
ATOM 709 N N . ARG A 1 92 ? -6.596 2.265 -4.028 1.00 90.88 92 ARG A N 1
ATOM 710 C CA . ARG A 1 92 ? -7.480 3.426 -3.835 1.00 90.88 92 ARG A CA 1
ATOM 711 C C . ARG A 1 92 ? -7.993 3.599 -2.403 1.00 90.88 92 ARG A C 1
ATOM 713 O O . ARG A 1 92 ? -9.096 4.104 -2.206 1.00 90.88 92 ARG A O 1
ATOM 720 N N . LEU A 1 93 ? -7.201 3.212 -1.404 1.00 92.75 93 LEU A N 1
ATOM 721 C CA . LEU A 1 93 ? -7.516 3.543 -0.017 1.00 92.75 93 LEU A CA 1
ATOM 722 C C . LEU A 1 93 ? -7.382 5.051 0.206 1.00 92.75 93 LEU A C 1
ATOM 724 O O . LEU A 1 93 ? -6.383 5.665 -0.185 1.00 92.75 93 LEU A O 1
ATOM 728 N N . SER A 1 94 ? -8.381 5.642 0.861 1.00 91.88 94 SER A N 1
ATOM 729 C CA . SER A 1 94 ? -8.324 7.046 1.272 1.00 91.88 94 SER A CA 1
ATOM 730 C C . SER A 1 94 ? -7.183 7.268 2.267 1.00 91.88 94 SER A C 1
ATOM 732 O O . SER A 1 94 ? -6.837 6.372 3.034 1.00 91.88 94 SER A O 1
ATOM 734 N N . ALA A 1 95 ? -6.629 8.483 2.300 1.00 90.88 95 ALA A N 1
ATOM 735 C CA . ALA A 1 95 ? -5.641 8.875 3.309 1.00 90.88 95 ALA A CA 1
ATOM 736 C C . ALA A 1 95 ? -6.192 8.785 4.749 1.00 90.88 95 ALA A C 1
ATOM 738 O O . ALA A 1 95 ? -5.431 8.646 5.705 1.00 90.88 95 ALA A O 1
ATOM 739 N N . GLU A 1 96 ? -7.517 8.847 4.888 1.00 91.12 96 GLU A N 1
ATOM 740 C CA . GLU A 1 96 ? -8.252 8.753 6.154 1.00 91.12 96 GLU A CA 1
ATOM 741 C C . GLU A 1 96 ? -8.664 7.315 6.502 1.00 91.12 96 GLU A C 1
ATOM 743 O O . GLU A 1 96 ? -9.134 7.061 7.612 1.00 91.12 96 GLU A O 1
ATOM 748 N N . ASP A 1 97 ? -8.498 6.369 5.572 1.00 93.31 97 ASP A N 1
ATOM 749 C CA . ASP A 1 97 ? -8.877 4.978 5.791 1.00 93.31 97 ASP A CA 1
ATOM 750 C C . ASP A 1 97 ? -7.888 4.312 6.757 1.00 93.31 97 ASP A C 1
ATOM 752 O O . ASP A 1 97 ? -6.684 4.261 6.470 1.00 93.31 97 ASP A O 1
ATOM 756 N N . PRO A 1 98 ? -8.357 3.746 7.884 1.00 93.69 98 PRO A N 1
ATOM 757 C CA . PRO A 1 98 ? -7.472 3.125 8.845 1.00 93.69 98 PRO A CA 1
ATOM 758 C C . PRO A 1 98 ? -6.688 1.942 8.312 1.00 93.69 98 PRO A C 1
ATOM 760 O O . PRO A 1 98 ? -5.620 1.667 8.861 1.00 93.69 98 PRO A O 1
ATOM 763 N N . LEU A 1 99 ? -7.150 1.278 7.251 1.00 93.81 99 LEU A N 1
ATOM 764 C CA . LEU A 1 99 ? -6.424 0.184 6.607 1.00 93.81 99 LEU A CA 1
ATOM 765 C C . LEU A 1 99 ? -5.111 0.653 5.963 1.00 93.81 99 LEU A C 1
ATOM 767 O O . LEU A 1 99 ? -4.188 -0.151 5.817 1.00 93.81 99 LEU A O 1
ATOM 771 N N . LEU A 1 100 ? -4.982 1.947 5.650 1.00 94.25 100 LEU A N 1
ATOM 772 C CA . LEU A 1 100 ? -3.795 2.501 5.004 1.00 94.25 100 LEU A CA 1
ATOM 773 C C . LEU A 1 100 ? -2.565 2.525 5.927 1.00 94.25 100 LEU A C 1
ATOM 775 O O . LEU A 1 100 ? -1.453 2.276 5.463 1.00 94.25 100 LEU A O 1
ATOM 779 N N . TRP A 1 101 ? -2.747 2.777 7.228 1.00 93.81 101 TRP A N 1
ATOM 780 C CA . TRP A 1 101 ? -1.651 2.811 8.213 1.00 93.81 101 TRP A CA 1
ATOM 781 C C . TRP A 1 101 ? -1.509 1.514 9.022 1.00 93.81 101 TRP A C 1
ATOM 783 O O . TRP A 1 101 ? -0.778 1.468 10.016 1.00 93.81 101 TRP A O 1
ATOM 793 N N . GLN A 1 102 ? -2.194 0.437 8.629 1.00 93.88 102 GLN A N 1
ATOM 794 C CA . GLN A 1 102 ? -1.977 -0.863 9.260 1.00 93.88 102 GLN A CA 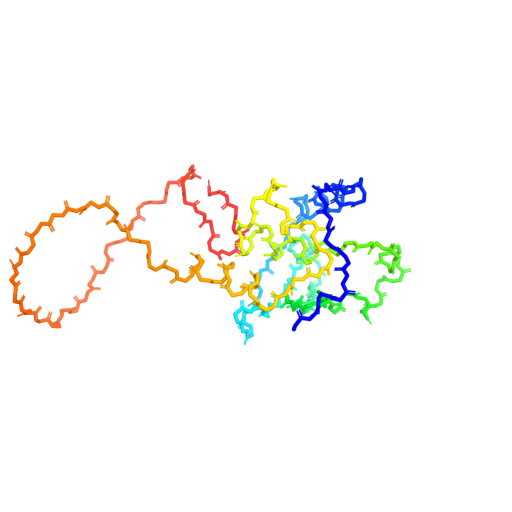1
ATOM 795 C C . GLN A 1 102 ? -0.713 -1.534 8.719 1.00 93.88 102 GLN A C 1
ATOM 797 O O . GLN A 1 102 ? -0.540 -1.702 7.513 1.00 93.88 102 GLN A O 1
ATOM 802 N N . LEU A 1 103 ? 0.124 -2.034 9.630 1.00 89.31 103 LEU A N 1
ATOM 803 C CA . LEU A 1 103 ? 1.306 -2.841 9.288 1.00 89.31 103 LEU A CA 1
ATOM 804 C C . LEU A 1 103 ? 0.954 -4.240 8.756 1.00 89.31 103 LEU A C 1
ATOM 806 O O . LEU A 1 103 ? 1.773 -4.898 8.118 1.00 89.31 103 LEU A O 1
ATOM 810 N N . ALA A 1 104 ? -0.263 -4.694 9.050 1.00 90.25 104 ALA A N 1
ATOM 811 C CA . ALA A 1 104 ? -0.776 -6.015 8.736 1.00 90.25 104 ALA A CA 1
ATOM 812 C C . ALA A 1 104 ? -2.234 -5.900 8.295 1.00 90.25 104 ALA A C 1
ATOM 814 O O . ALA A 1 104 ? -3.020 -5.239 8.979 1.00 90.25 104 ALA A O 1
ATOM 815 N N . LEU A 1 105 ? -2.596 -6.568 7.199 1.00 92.44 105 LEU A N 1
ATOM 816 C CA . LEU A 1 105 ? -3.986 -6.726 6.775 1.00 92.44 105 LEU A CA 1
ATOM 817 C C . LEU A 1 105 ? -4.363 -8.207 6.793 1.00 92.44 105 LEU A C 1
ATOM 819 O O . LEU A 1 105 ? -3.725 -9.027 6.134 1.00 92.44 105 LEU A O 1
ATOM 823 N N . CYS A 1 106 ? -5.402 -8.556 7.542 1.00 92.62 106 CYS A N 1
ATOM 824 C CA . CYS A 1 106 ? -5.997 -9.886 7.502 1.00 92.62 106 CYS A CA 1
ATOM 825 C C . CYS A 1 106 ? -6.550 -10.196 6.110 1.00 92.62 106 CYS A C 1
ATOM 827 O O . CYS A 1 106 ? -6.991 -9.297 5.400 1.00 92.62 106 CYS A O 1
ATOM 829 N N . ASP A 1 107 ? -6.647 -11.483 5.775 1.00 90.69 107 ASP A N 1
ATOM 830 C CA . ASP A 1 107 ? -7.167 -11.932 4.477 1.00 90.69 107 ASP A CA 1
ATOM 831 C C . ASP A 1 107 ? -8.555 -11.352 4.167 1.00 90.69 107 ASP A C 1
ATOM 833 O O . ASP A 1 107 ? -8.809 -10.943 3.043 1.00 90.69 107 ASP A O 1
ATOM 837 N N . ARG A 1 108 ? -9.424 -11.223 5.182 1.00 91.94 108 ARG A N 1
ATOM 838 C CA . ARG A 1 108 ? -10.735 -10.576 5.037 1.00 91.94 108 ARG A CA 1
ATOM 839 C C . ARG A 1 108 ? -10.633 -9.097 4.659 1.00 91.94 108 ARG A C 1
ATOM 841 O O . ARG A 1 108 ? -11.344 -8.663 3.771 1.00 91.94 108 ARG A O 1
ATOM 848 N N . GLU A 1 109 ? -9.750 -8.341 5.311 1.00 93.25 109 GLU A N 1
ATOM 849 C CA . GLU A 1 109 ? -9.551 -6.918 4.999 1.00 93.25 109 GLU A CA 1
ATOM 850 C C . GLU A 1 109 ? -8.996 -6.764 3.578 1.00 93.25 109 GLU A C 1
ATOM 852 O O . GLU A 1 109 ? -9.429 -5.891 2.835 1.00 93.25 109 GLU A O 1
ATOM 857 N N . VAL A 1 110 ? -8.080 -7.647 3.167 1.00 93.12 110 VAL A N 1
ATOM 858 C CA . VAL A 1 110 ? -7.565 -7.674 1.792 1.00 93.12 110 VAL A CA 1
ATOM 859 C C . VAL A 1 110 ? -8.683 -7.995 0.796 1.00 93.12 110 VAL A C 1
ATOM 861 O O . VAL A 1 110 ? -8.806 -7.303 -0.211 1.00 93.12 110 VAL A O 1
ATOM 864 N N . GLU A 1 111 ? -9.514 -8.999 1.073 1.00 92.75 111 GLU A N 1
ATOM 865 C CA . GLU A 1 111 ? -10.646 -9.372 0.218 1.00 92.75 111 GLU A CA 1
ATOM 866 C C . GLU A 1 111 ? -11.673 -8.239 0.096 1.00 92.75 111 GLU A C 1
ATOM 868 O O . GLU A 1 111 ? -12.146 -7.965 -1.006 1.00 92.75 111 GLU A O 1
ATOM 873 N N . ASP A 1 112 ? -11.972 -7.536 1.190 1.00 91.62 112 ASP A N 1
ATOM 874 C CA . ASP A 1 112 ? -12.900 -6.401 1.198 1.00 91.62 112 ASP A CA 1
ATOM 875 C C . ASP A 1 112 ? -12.382 -5.270 0.285 1.00 91.62 112 ASP A C 1
ATOM 877 O O . ASP A 1 112 ? -13.120 -4.759 -0.564 1.00 91.62 112 ASP A O 1
ATOM 881 N N . ILE A 1 113 ? -11.087 -4.942 0.372 1.00 92.31 113 ILE A N 1
ATOM 882 C CA . ILE A 1 113 ? -10.439 -3.941 -0.496 1.00 92.31 113 ILE A CA 1
ATOM 883 C C . ILE A 1 113 ? -10.509 -4.364 -1.972 1.00 92.31 113 ILE A C 1
ATOM 885 O O . ILE A 1 113 ? -10.828 -3.562 -2.856 1.00 92.31 113 ILE A O 1
ATOM 889 N N . LEU A 1 114 ? -10.216 -5.634 -2.260 1.00 90.88 114 LEU A N 1
ATOM 890 C CA . LEU A 1 114 ? -10.233 -6.168 -3.623 1.00 90.88 114 LEU A CA 1
ATOM 891 C C . LEU A 1 114 ? -11.652 -6.258 -4.198 1.00 90.88 114 LEU A C 1
ATOM 893 O O . LEU A 1 114 ? -11.843 -6.015 -5.391 1.00 90.88 114 LEU A O 1
ATOM 897 N N . SER A 1 115 ? -12.642 -6.561 -3.362 1.00 87.94 115 SER A N 1
ATOM 898 C CA . SER A 1 115 ? -14.049 -6.664 -3.752 1.00 87.94 115 SER A CA 1
ATOM 899 C C . SER A 1 115 ? -14.605 -5.317 -4.197 1.00 87.94 115 SER A C 1
ATOM 901 O O . SER A 1 115 ? -15.264 -5.243 -5.232 1.00 87.94 115 SER A O 1
ATOM 903 N N . VAL A 1 116 ? -14.286 -4.236 -3.478 1.00 82.75 116 VAL A N 1
ATOM 904 C CA . VAL A 1 116 ? -14.682 -2.870 -3.869 1.00 82.75 116 VAL A CA 1
ATOM 905 C C . VAL A 1 116 ? -14.060 -2.480 -5.209 1.00 82.75 116 VAL A C 1
ATOM 907 O O . VAL A 1 116 ? -14.717 -1.861 -6.043 1.00 82.75 116 VAL A O 1
ATOM 910 N N . ARG A 1 117 ? -12.810 -2.883 -5.450 1.00 79.06 117 ARG A N 1
ATOM 911 C CA . ARG A 1 117 ? -12.113 -2.620 -6.714 1.00 79.06 117 ARG A CA 1
ATOM 912 C C . ARG A 1 117 ? -12.710 -3.389 -7.896 1.00 79.06 117 ARG A C 1
ATOM 914 O O . ARG A 1 117 ? -12.762 -2.853 -9.000 1.00 79.06 117 ARG A O 1
ATOM 921 N N . ASN A 1 118 ? -13.104 -4.639 -7.673 1.00 76.12 118 ASN A N 1
ATOM 922 C CA . ASN A 1 118 ? -13.627 -5.526 -8.712 1.00 76.12 118 ASN A CA 1
ATOM 923 C C . ASN A 1 118 ? -15.143 -5.411 -8.892 1.00 76.12 118 ASN A C 1
ATOM 925 O O . ASN A 1 118 ? -15.682 -5.995 -9.835 1.00 76.12 118 ASN A O 1
ATOM 929 N N . ALA A 1 119 ? -15.835 -4.691 -8.005 1.00 73.06 119 ALA A N 1
ATOM 930 C CA . ALA A 1 119 ? -17.253 -4.440 -8.149 1.00 73.06 119 ALA A CA 1
ATOM 931 C C . ALA A 1 119 ? -17.479 -3.749 -9.504 1.00 73.06 119 ALA A C 1
ATOM 933 O O . ALA A 1 119 ? -16.933 -2.662 -9.728 1.00 73.06 119 ALA A O 1
ATOM 934 N N . PRO A 1 120 ? -18.259 -4.351 -10.427 1.00 57.84 120 PRO A N 1
ATOM 935 C CA . PRO A 1 120 ? -18.686 -3.621 -11.608 1.00 57.84 120 PRO A CA 1
ATOM 936 C C . PRO A 1 120 ? -19.378 -2.375 -11.076 1.00 57.84 120 PRO A C 1
ATOM 938 O O . PRO A 1 120 ? -20.222 -2.503 -10.189 1.00 57.84 120 PRO A O 1
ATOM 941 N N . SER A 1 121 ? -18.973 -1.185 -11.529 1.00 52.62 121 SER A N 1
ATOM 942 C CA . SER A 1 121 ? -19.610 0.064 -11.121 1.00 52.62 121 SER A CA 1
ATOM 943 C C . SER A 1 121 ? -21.097 -0.061 -11.421 1.00 52.62 121 SER A C 1
ATOM 945 O O . SER A 1 121 ? -21.537 0.119 -12.553 1.00 52.62 121 SER A O 1
ATOM 947 N N . ALA A 1 122 ? -21.866 -0.471 -10.416 1.00 49.31 122 ALA A N 1
ATOM 948 C CA . ALA A 1 122 ? -23.289 -0.625 -10.534 1.00 49.31 122 ALA A CA 1
ATOM 949 C C . ALA A 1 122 ? -23.796 0.801 -10.644 1.00 49.31 122 ALA A C 1
ATOM 951 O O . ALA A 1 122 ? -23.851 1.525 -9.649 1.00 49.31 122 ALA A O 1
ATOM 952 N N . CYS A 1 123 ? -24.094 1.224 -11.871 1.00 41.84 123 CYS A N 1
ATOM 953 C CA . CYS A 1 123 ? -24.960 2.356 -12.120 1.00 41.84 123 CYS A CA 1
ATOM 954 C C . CYS A 1 123 ? -26.207 2.137 -11.264 1.00 41.84 123 CYS A C 1
ATOM 956 O O . CYS A 1 123 ? -27.083 1.333 -11.578 1.00 41.84 123 CYS A O 1
ATOM 958 N N . SER A 1 124 ? -26.230 2.807 -10.118 1.00 47.34 124 SER A N 1
ATOM 959 C CA . SER A 1 124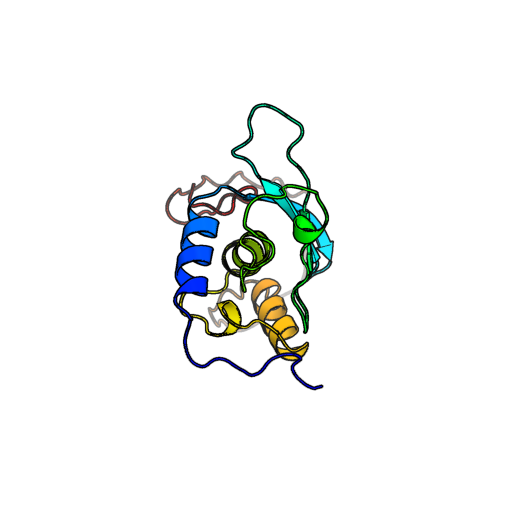 ? -27.363 2.821 -9.223 1.00 47.34 124 SER A CA 1
ATOM 960 C C . SER A 1 124 ? -28.375 3.781 -9.823 1.00 47.34 124 SER A C 1
ATOM 962 O O . SER A 1 124 ? -28.421 4.963 -9.502 1.00 47.34 124 SER A O 1
ATOM 964 N N . SER A 1 125 ? -29.195 3.256 -10.721 1.00 44.78 125 SER A N 1
ATOM 965 C CA . SER A 1 125 ? -30.559 3.727 -10.888 1.00 44.78 125 SER A CA 1
ATOM 966 C C . SER A 1 125 ? -31.452 2.523 -11.157 1.00 44.78 125 SER A C 1
ATOM 968 O O . SER A 1 125 ? -31.518 1.944 -12.237 1.00 44.78 125 SER A O 1
ATOM 970 N N . LYS A 1 126 ? -32.147 2.136 -10.087 1.00 48.47 126 LYS A N 1
ATOM 971 C CA . LYS A 1 126 ? -33.326 1.276 -10.101 1.00 48.47 126 LYS A CA 1
ATOM 972 C C . LYS A 1 126 ? -34.258 1.711 -11.235 1.00 48.47 126 LYS A C 1
ATOM 974 O O . LYS A 1 126 ? -34.841 2.787 -11.168 1.00 48.47 126 LYS A O 1
ATOM 979 N N . SER A 1 127 ? -34.465 0.854 -12.224 1.00 44.34 127 SER A N 1
ATOM 980 C CA . SER A 1 127 ? -35.718 0.815 -12.975 1.00 44.34 127 SER A CA 1
ATOM 981 C C . SER A 1 127 ? -35.990 -0.606 -13.466 1.00 44.34 127 SER A C 1
ATOM 983 O O . SER A 1 127 ? -35.104 -1.437 -13.645 1.00 44.34 127 SER A O 1
ATOM 985 N N . LYS A 1 128 ? -37.278 -0.912 -13.485 1.00 47.09 128 LYS A N 1
ATOM 986 C CA . LYS A 1 128 ? -37.901 -2.226 -13.398 1.00 47.09 128 LYS A CA 1
ATOM 987 C C . LYS A 1 128 ? -38.062 -2.840 -14.795 1.00 47.09 128 LYS A C 1
ATOM 989 O O . LYS A 1 128 ? -38.754 -2.257 -15.608 1.00 47.09 128 LYS A O 1
ATOM 994 N N . ALA A 1 129 ? -37.482 -4.027 -14.973 1.00 43.97 129 ALA A N 1
ATOM 995 C CA . ALA A 1 129 ? -37.913 -5.182 -15.775 1.00 43.97 129 ALA A CA 1
ATOM 996 C C . ALA A 1 129 ? -38.268 -5.072 -17.290 1.00 43.97 129 ALA A C 1
ATOM 998 O O . ALA A 1 129 ? -39.002 -4.202 -17.735 1.00 43.97 129 ALA A O 1
ATOM 999 N N . LEU A 1 130 ? -37.863 -6.158 -17.980 1.00 51.03 130 LEU A N 1
ATOM 1000 C CA . LEU A 1 130 ? -38.232 -6.717 -19.300 1.00 51.03 130 LEU A CA 1
ATOM 1001 C C . LEU A 1 130 ? -37.644 -6.088 -20.582 1.00 51.03 130 LEU A C 1
ATOM 1003 O O . LEU A 1 130 ? -38.145 -5.083 -21.071 1.00 51.03 130 LEU A O 1
ATOM 1007 N N . SER A 1 131 ? -36.722 -6.808 -21.249 1.00 40.88 131 SER A N 1
ATOM 1008 C CA . SER A 1 131 ? -37.005 -7.660 -22.440 1.00 40.88 131 SER A CA 1
ATOM 1009 C C . SER A 1 131 ? -35.726 -8.100 -23.190 1.00 40.88 131 SER A C 1
ATOM 1011 O O . SER A 1 131 ? -34.957 -7.250 -23.607 1.00 40.88 131 SER A O 1
ATOM 1013 N N . ALA A 1 132 ? -35.586 -9.424 -23.381 1.00 48.41 132 ALA A N 1
ATOM 1014 C CA . ALA A 1 132 ? -35.024 -10.210 -24.507 1.00 48.41 132 ALA A CA 1
ATOM 1015 C C . ALA A 1 132 ? -33.645 -9.901 -25.182 1.00 48.41 132 ALA A C 1
ATOM 1017 O O . ALA A 1 132 ? -33.181 -8.767 -25.200 1.00 48.41 132 ALA A O 1
ATOM 1018 N N . PRO A 1 133 ? -32.978 -10.930 -25.770 1.00 63.28 133 PRO A N 1
ATOM 1019 C CA . PR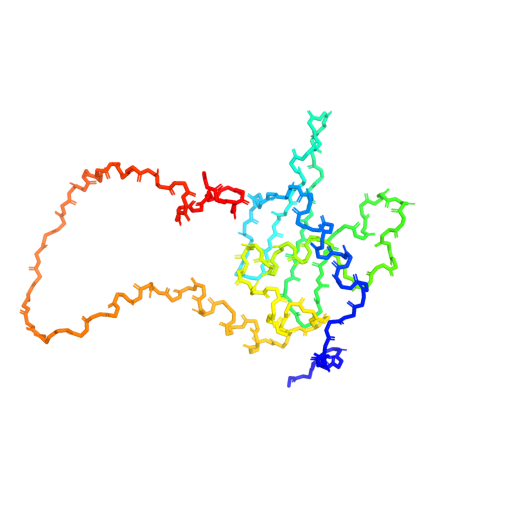O A 1 133 ? -31.580 -10.881 -26.214 1.00 63.28 133 PRO A CA 1
ATOM 1020 C C . PRO A 1 133 ? -31.445 -10.554 -27.709 1.00 63.28 133 PRO A C 1
ATOM 1022 O O . PRO A 1 133 ? -32.231 -11.045 -28.520 1.00 63.28 133 PRO A O 1
ATOM 1025 N N . THR A 1 134 ? -30.418 -9.804 -28.128 1.00 42.28 134 THR A N 1
ATOM 1026 C CA . THR A 1 134 ? -30.042 -9.757 -29.555 1.00 42.28 134 THR A CA 1
ATOM 1027 C C . THR A 1 134 ? -28.567 -9.409 -29.793 1.00 42.28 134 THR A C 1
ATOM 1029 O O . THR A 1 134 ? -28.052 -8.417 -29.291 1.00 42.28 134 THR A O 1
ATOM 1032 N N . SER A 1 135 ? -27.951 -10.266 -30.616 1.00 47.62 135 SER A N 1
ATOM 1033 C CA . SER A 1 135 ? -26.859 -10.050 -31.581 1.00 47.62 135 SER A CA 1
ATOM 1034 C C . SER A 1 135 ? -25.506 -9.488 -31.134 1.00 47.62 135 SER A C 1
ATOM 1036 O O . SER A 1 135 ? -25.347 -8.317 -30.807 1.00 47.62 135 SER A O 1
ATOM 1038 N N . VAL A 1 136 ? -24.505 -10.349 -31.328 1.00 54.03 136 VAL A N 1
ATOM 1039 C CA . VAL A 1 136 ? -23.083 -10.055 -31.535 1.00 54.03 136 VAL A CA 1
ATOM 1040 C C . VAL A 1 136 ? -22.942 -8.972 -32.613 1.00 54.03 136 VAL A C 1
ATOM 1042 O O . VAL A 1 136 ? -23.321 -9.193 -33.762 1.00 54.03 136 VAL A O 1
ATOM 1045 N N . GLY A 1 137 ? -22.445 -7.796 -32.235 1.00 48.88 137 GLY A N 1
ATOM 1046 C CA . GLY A 1 137 ? -22.184 -6.679 -33.137 1.00 48.88 137 GLY A CA 1
ATOM 1047 C C . GLY A 1 137 ? -20.726 -6.257 -33.030 1.00 48.88 137 GLY A C 1
ATOM 1048 O O . GLY A 1 137 ? -20.239 -6.000 -31.931 1.00 48.88 137 GLY A O 1
ATOM 1049 N N . ASP A 1 138 ? -20.047 -6.214 -34.173 1.00 56.62 138 ASP A N 1
ATOM 1050 C CA . ASP A 1 138 ? -18.722 -5.629 -34.371 1.00 56.62 138 ASP A CA 1
ATOM 1051 C C . ASP A 1 138 ? -18.705 -4.188 -33.826 1.00 56.62 138 ASP A C 1
ATOM 1053 O O . ASP A 1 138 ? -19.308 -3.266 -34.379 1.00 56.62 138 ASP A O 1
ATOM 1057 N N . GLY A 1 139 ? -18.136 -4.021 -32.633 1.00 58.12 139 GLY A N 1
ATOM 1058 C CA . GLY A 1 139 ? -18.268 -2.805 -31.843 1.00 58.12 139 GLY A CA 1
ATOM 1059 C C . GLY A 1 139 ? -17.191 -1.789 -32.187 1.00 58.12 139 GLY A C 1
ATOM 1060 O O . GLY A 1 139 ? -16.157 -1.744 -31.525 1.00 58.12 139 GLY A O 1
ATOM 1061 N N . SER A 1 140 ? -17.447 -0.918 -33.165 1.00 65.00 140 SER A N 1
ATOM 1062 C CA . SER A 1 140 ? -16.677 0.321 -33.338 1.00 65.00 140 SER A CA 1
ATOM 1063 C C . SER A 1 140 ? -16.908 1.244 -32.131 1.00 65.00 140 SER A C 1
ATOM 1065 O O . SER A 1 140 ? -17.825 2.069 -32.120 1.00 65.00 140 SER A O 1
ATOM 1067 N N . VAL A 1 141 ? -16.084 1.103 -31.089 1.00 76.75 141 VAL A N 1
ATOM 1068 C CA . VAL A 1 141 ? -16.139 1.943 -29.884 1.00 76.75 141 VAL A CA 1
ATOM 1069 C C . VAL A 1 141 ? -15.691 3.364 -30.232 1.00 76.75 141 VAL A C 1
ATOM 1071 O O . VAL A 1 141 ? -14.552 3.593 -30.638 1.00 76.75 141 VAL A O 1
ATOM 1074 N N . LYS A 1 142 ? -16.584 4.346 -30.063 1.00 75.88 142 LYS A N 1
ATOM 1075 C CA . LYS A 1 142 ? -16.250 5.765 -30.246 1.00 75.88 142 LYS A CA 1
ATOM 1076 C C . LYS A 1 142 ? -15.306 6.213 -29.128 1.00 75.88 142 LYS A C 1
ATOM 1078 O O . LYS A 1 142 ? -15.605 6.016 -27.951 1.00 75.88 142 LYS A O 1
ATOM 1083 N N . ARG A 1 143 ? -14.173 6.822 -29.494 1.00 77.38 143 ARG A N 1
ATOM 1084 C CA . ARG A 1 143 ? -13.214 7.394 -28.539 1.00 77.38 143 ARG A CA 1
ATOM 1085 C C . ARG A 1 143 ? -13.904 8.509 -27.749 1.00 77.38 143 ARG A C 1
ATOM 1087 O O . ARG A 1 143 ? -14.362 9.481 -28.339 1.00 77.38 143 ARG A O 1
ATOM 1094 N N . ARG A 1 144 ? -13.989 8.342 -26.429 1.00 82.19 144 ARG A N 1
ATOM 1095 C CA . ARG A 1 144 ? -14.478 9.366 -25.502 1.00 82.19 144 ARG A CA 1
ATOM 1096 C C . ARG A 1 144 ? -13.387 10.418 -25.277 1.00 82.19 144 ARG A C 1
ATOM 1098 O O . ARG A 1 144 ? -12.204 10.079 -25.250 1.00 82.19 144 ARG A O 1
ATOM 1105 N N . GLU A 1 145 ? -13.796 11.673 -25.141 1.00 80.88 145 GLU A N 1
ATOM 1106 C CA . GLU A 1 145 ? -12.921 12.779 -24.754 1.00 80.88 145 GLU A CA 1
ATOM 1107 C C . GLU A 1 145 ? -12.554 12.660 -23.269 1.00 80.88 145 GLU A C 1
ATOM 1109 O O . GLU A 1 145 ? -13.402 12.303 -22.450 1.00 80.88 145 GLU A O 1
ATOM 1114 N N . ILE A 1 146 ? -11.277 12.872 -22.952 1.00 80.25 146 ILE A N 1
ATOM 1115 C CA . ILE A 1 146 ? -10.746 12.728 -21.594 1.00 80.25 146 ILE A CA 1
ATOM 1116 C C . ILE A 1 146 ? -11.017 14.034 -20.845 1.00 80.25 146 ILE A C 1
ATOM 1118 O O . ILE A 1 146 ? -10.541 15.086 -21.272 1.00 80.25 146 ILE A O 1
ATOM 1122 N N . GLU A 1 147 ? -11.740 13.968 -19.732 1.00 80.00 147 GLU A N 1
ATOM 1123 C CA . GLU A 1 147 ? -11.907 15.089 -18.814 1.00 80.00 147 GLU A CA 1
ATOM 1124 C C . GLU A 1 147 ? -10.802 15.090 -17.741 1.00 80.00 147 GLU A C 1
ATOM 1126 O O . GLU A 1 147 ? -10.738 14.169 -16.925 1.00 80.00 147 GLU A O 1
ATOM 1131 N N . PRO A 1 148 ? -9.972 16.144 -17.654 1.00 73.81 148 PRO A N 1
ATOM 1132 C CA . PRO A 1 148 ? -8.815 16.191 -16.751 1.00 73.81 148 PRO A CA 1
ATOM 1133 C C . PRO A 1 148 ? -9.185 16.107 -15.257 1.00 73.81 148 PRO A C 1
ATOM 1135 O O . PRO A 1 148 ? -8.457 15.573 -14.425 1.00 73.81 148 PRO A O 1
ATOM 1138 N N . THR A 1 149 ? -10.368 16.601 -14.885 1.00 70.56 149 THR A N 1
ATOM 1139 C CA . THR A 1 149 ? -10.796 16.666 -13.477 1.00 70.56 149 THR A CA 1
ATOM 1140 C C . THR A 1 149 ? -11.396 15.355 -12.960 1.00 70.56 149 THR A C 1
ATOM 1142 O O . THR A 1 149 ? -11.488 15.164 -11.748 1.00 70.56 149 THR A O 1
ATOM 1145 N N . THR A 1 150 ? -11.814 14.449 -13.846 1.00 72.31 150 THR A N 1
ATOM 1146 C CA . THR A 1 150 ? -12.541 13.224 -13.474 1.00 72.31 150 THR A CA 1
ATOM 1147 C C . THR A 1 150 ? -11.854 11.950 -13.956 1.00 72.31 150 THR A C 1
ATOM 1149 O O . THR A 1 150 ? -11.959 10.916 -13.289 1.00 72.31 150 THR A O 1
ATOM 1152 N N . ASP A 1 151 ? -11.109 12.012 -15.060 1.00 79.69 151 ASP A N 1
ATOM 1153 C CA . ASP A 1 151 ? -10.430 10.856 -15.624 1.00 79.69 151 ASP A CA 1
ATOM 1154 C C . ASP A 1 151 ? -9.028 10.682 -15.025 1.00 79.69 151 ASP A C 1
ATOM 1156 O O . ASP A 1 151 ? -8.187 11.580 -15.008 1.00 79.69 151 ASP A O 1
ATOM 1160 N N . LEU A 1 152 ? -8.766 9.470 -14.533 1.00 82.75 152 LEU A N 1
ATOM 1161 C CA . LEU A 1 152 ? -7.472 9.070 -13.990 1.00 82.75 152 LEU A CA 1
ATOM 1162 C C . LEU A 1 152 ? -6.647 8.383 -15.075 1.00 82.75 152 LEU A C 1
ATOM 1164 O O . LEU A 1 152 ? -7.121 7.451 -15.734 1.00 82.75 152 LEU A O 1
ATOM 1168 N N . CYS A 1 153 ? -5.382 8.772 -15.215 1.00 78.38 153 CYS A N 1
ATOM 1169 C CA . CYS A 1 153 ? -4.471 8.105 -16.137 1.00 78.38 153 CYS A CA 1
ATOM 1170 C C . CYS A 1 153 ? -4.275 6.632 -15.728 1.00 78.38 153 CYS A C 1
ATOM 1172 O O . CYS A 1 153 ? -3.805 6.369 -14.621 1.00 78.38 153 CYS A O 1
ATOM 1174 N N . PRO A 1 154 ? -4.537 5.641 -16.602 1.00 75.19 154 PRO A N 1
ATOM 1175 C CA . PRO A 1 154 ? -4.394 4.223 -16.252 1.00 75.19 154 PRO A CA 1
ATOM 1176 C C . PRO A 1 154 ? -2.936 3.804 -16.002 1.00 75.19 154 PRO A C 1
ATOM 1178 O O . PRO A 1 154 ? -2.682 2.721 -15.478 1.00 75.19 154 PRO A O 1
ATOM 1181 N N . ILE A 1 155 ? -1.974 4.651 -16.376 1.00 76.44 155 ILE A N 1
ATOM 1182 C CA . ILE A 1 155 ? -0.542 4.395 -16.215 1.00 76.44 155 ILE A CA 1
ATOM 1183 C C . ILE A 1 155 ? -0.059 4.927 -14.862 1.00 76.44 155 ILE A C 1
ATOM 1185 O O . ILE A 1 155 ? 0.479 4.165 -14.060 1.00 76.44 155 ILE A O 1
ATOM 1189 N N . CYS A 1 156 ? -0.266 6.218 -14.585 1.00 80.81 156 CYS A N 1
ATOM 1190 C CA . CYS A 1 156 ? 0.260 6.874 -13.380 1.00 80.81 156 CYS A CA 1
ATOM 1191 C C . CYS A 1 156 ? -0.779 7.110 -12.276 1.00 80.81 156 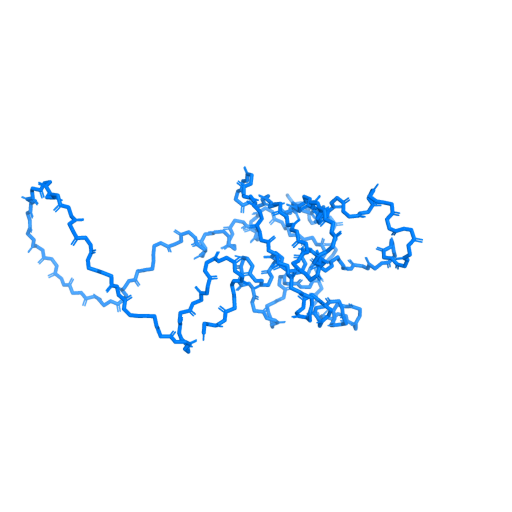CYS A C 1
ATOM 1193 O O . CYS A 1 156 ? -0.395 7.455 -11.167 1.00 80.81 156 CYS A O 1
ATOM 1195 N N . HIS A 1 157 ? -2.067 6.870 -12.540 1.00 75.12 157 HIS A N 1
ATOM 1196 C CA . HIS A 1 157 ? -3.175 7.044 -11.587 1.00 75.12 157 HIS A CA 1
ATOM 1197 C C . HIS A 1 157 ? -3.285 8.468 -11.007 1.00 75.12 157 HIS A C 1
ATOM 1199 O O . HIS A 1 157 ? -3.863 8.667 -9.939 1.00 75.12 157 HIS A O 1
ATOM 1205 N N . ASP A 1 158 ? -2.745 9.452 -11.725 1.00 81.12 158 ASP A N 1
ATOM 1206 C CA . ASP A 1 158 ? -2.937 10.876 -11.457 1.00 81.12 158 ASP A CA 1
ATOM 1207 C C . ASP A 1 158 ? -4.123 11.406 -12.281 1.00 81.12 158 ASP A C 1
ATOM 1209 O O . ASP A 1 158 ? -4.509 10.786 -13.280 1.00 81.12 158 ASP A O 1
ATOM 1213 N N . LEU A 1 159 ? -4.694 12.533 -11.843 1.00 78.25 159 LEU A N 1
ATOM 1214 C CA . LEU A 1 159 ? -5.670 13.300 -12.625 1.00 78.25 159 LEU A CA 1
ATOM 1215 C C . LEU A 1 159 ? -4.998 13.794 -13.915 1.00 78.25 159 LEU A C 1
ATOM 1217 O O . LEU A 1 159 ? -3.831 14.204 -13.872 1.00 78.25 159 LEU A O 1
ATOM 1221 N N . LEU A 1 160 ? -5.700 13.648 -15.042 1.00 67.50 160 LEU A N 1
ATOM 1222 C CA . LEU A 1 160 ? -5.208 14.005 -16.379 1.00 67.50 160 LEU A CA 1
ATOM 1223 C C . LEU A 1 160 ? -5.199 15.516 -16.631 1.00 67.50 160 LEU A C 1
ATOM 1225 O O . LEU A 1 160 ? -5.874 16.258 -15.892 1.00 67.50 160 LEU A O 1
#

Sequence (160 aa):
MSRSAPYRRSPSLTFKEALEQAQTVRFGVVQTIGPACFVVRNLDESTAPSAKFRVKISNTHACSCSGQGRKGDRTNEEYCPHVLFVLHKVLRLSAEDPLLWQLALCDREVEDILSVRNAPSACSSKSKALSAPTSVGDGSVKRREIEPTTDLCPICHDLL